Protein AF-A0A098YEU3-F1 (afdb_monomer_lite)

Sequence (119 aa):
MTIARQDHPHWIPEAWAHLEQRRAERRAAGITFLPDWCVRQDRRAAAARPSPRTLHVEVGRFSAWLDGPDITALLDAVGITERLRDHGRWMVPADRADDVMSWAEWRERRIVTCADVDR

Foldseek 3Di:
DDDDCVVCVVDDPVVVVVVVVVVVVCVVVVNDDDDPVVVVVVVVVVPDDPDAWAWEWEAEDFKIWIDTPPVVVLCVVLVPPAWDQDPNIIMGTNVCVVSSQCCCCPVVVHHYHYHYDHD

Structure (mmCIF, N/CA/C/O backbone):
data_AF-A0A098YEU3-F1
#
_entry.id   AF-A0A098YEU3-F1
#
loop_
_atom_site.group_PDB
_atom_site.id
_atom_site.type_symbol
_atom_site.label_atom_id
_atom_site.label_alt_id
_atom_site.label_comp_id
_atom_site.label_asym_id
_atom_site.label_entity_id
_atom_site.label_seq_id
_atom_site.pdbx_PDB_ins_code
_atom_site.Cartn_x
_atom_site.Cartn_y
_atom_site.Cartn_z
_atom_site.occupancy
_atom_site.B_iso_or_equiv
_atom_site.auth_seq_id
_atom_site.auth_comp_id
_atom_site.auth_asym_id
_atom_site.auth_atom_id
_atom_site.pdbx_PDB_model_num
ATOM 1 N N . MET A 1 1 ? 23.600 8.289 -28.397 1.00 52.72 1 MET A N 1
ATOM 2 C CA . MET A 1 1 ? 24.826 7.540 -28.726 1.00 52.72 1 MET A CA 1
ATOM 3 C C . MET A 1 1 ? 25.941 8.566 -28.830 1.00 52.72 1 MET A C 1
ATOM 5 O O . MET A 1 1 ? 25.843 9.460 -29.663 1.00 52.72 1 MET A O 1
ATOM 9 N N . THR A 1 2 ? 26.897 8.550 -27.904 1.00 66.12 2 THR A N 1
ATOM 10 C CA . THR A 1 2 ? 27.941 9.582 -27.823 1.00 66.12 2 THR A CA 1
ATOM 11 C C . THR A 1 2 ? 29.130 9.117 -28.651 1.00 66.12 2 THR A C 1
ATOM 13 O O . THR A 1 2 ? 29.872 8.253 -28.214 1.00 66.12 2 THR A O 1
ATOM 16 N N . ILE A 1 3 ? 29.267 9.643 -29.870 1.00 76.69 3 ILE A N 1
ATOM 17 C CA . ILE A 1 3 ? 30.380 9.322 -30.778 1.00 76.69 3 ILE A CA 1
ATOM 18 C C . ILE A 1 3 ? 31.689 9.818 -30.145 1.00 76.69 3 ILE A C 1
ATOM 20 O O . ILE A 1 3 ? 31.819 11.025 -29.904 1.00 76.69 3 ILE A O 1
ATOM 24 N N . ALA A 1 4 ? 32.636 8.926 -29.855 1.00 80.06 4 ALA A N 1
ATOM 25 C CA . ALA A 1 4 ? 33.903 9.283 -29.225 1.00 80.06 4 ALA A CA 1
ATOM 26 C C . ALA A 1 4 ? 35.060 9.295 -30.236 1.00 80.06 4 ALA A C 1
ATOM 28 O O . ALA A 1 4 ? 35.050 8.561 -31.223 1.00 80.06 4 ALA A O 1
ATOM 29 N N . ARG A 1 5 ? 36.057 10.161 -30.008 1.00 78.00 5 ARG A N 1
ATOM 30 C CA . ARG A 1 5 ? 37.149 10.394 -30.970 1.00 78.00 5 ARG A CA 1
ATOM 31 C C . ARG A 1 5 ? 38.022 9.169 -31.193 1.00 78.00 5 ARG A C 1
ATOM 33 O O . ARG A 1 5 ? 38.422 8.896 -32.320 1.00 78.00 5 ARG A O 1
ATOM 40 N N . GLN A 1 6 ? 38.239 8.411 -30.129 1.00 83.31 6 GLN A N 1
ATOM 41 C CA . GLN A 1 6 ? 38.965 7.150 -30.145 1.00 83.31 6 GLN A CA 1
ATOM 42 C C . GLN A 1 6 ? 38.297 6.066 -31.008 1.00 83.31 6 GLN A C 1
ATOM 44 O O . GLN A 1 6 ? 39.003 5.221 -31.549 1.00 83.31 6 GLN A O 1
ATOM 49 N N . ASP A 1 7 ? 36.974 6.120 -31.194 1.00 83.44 7 ASP A N 1
ATOM 50 C CA . ASP A 1 7 ? 36.223 5.100 -31.93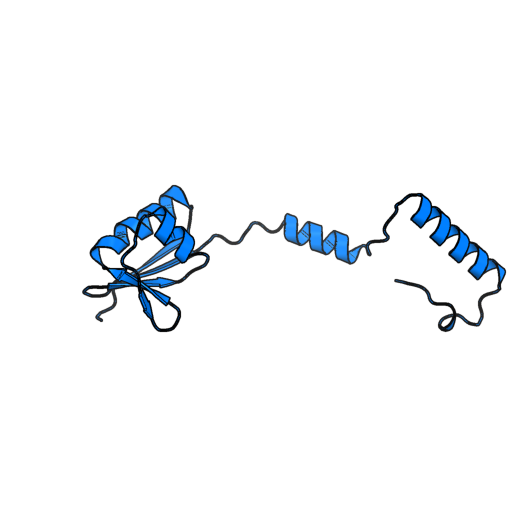9 1.00 83.44 7 ASP A CA 1
ATOM 51 C C . ASP A 1 7 ? 36.245 5.359 -33.458 1.00 83.44 7 ASP A C 1
ATOM 53 O O . ASP A 1 7 ? 35.904 4.482 -34.253 1.00 83.44 7 ASP A O 1
ATOM 57 N N . HIS A 1 8 ? 36.669 6.558 -33.885 1.00 80.94 8 HIS A N 1
ATOM 58 C CA . HIS A 1 8 ? 36.717 6.958 -35.296 1.00 80.94 8 HIS A CA 1
ATOM 59 C C . HIS A 1 8 ? 38.022 7.706 -35.645 1.00 80.94 8 HIS A C 1
ATOM 61 O O . HIS A 1 8 ? 37.997 8.886 -36.006 1.00 80.94 8 HIS A O 1
ATOM 67 N N . PRO A 1 9 ? 39.185 7.025 -35.586 1.00 81.62 9 PRO A N 1
ATOM 68 C CA . PRO A 1 9 ? 40.494 7.645 -35.827 1.00 81.62 9 PRO A CA 1
ATOM 69 C C . PRO A 1 9 ? 40.724 8.061 -37.288 1.00 81.62 9 PRO A C 1
ATOM 71 O O . PRO A 1 9 ? 41.600 8.871 -37.567 1.00 81.62 9 PRO A O 1
ATOM 74 N N . HIS A 1 10 ? 39.936 7.520 -38.221 1.00 86.12 10 HIS A N 1
ATOM 75 C CA . HIS A 1 10 ? 40.015 7.800 -39.658 1.00 86.12 10 HIS A CA 1
ATOM 76 C C . HIS A 1 10 ? 39.281 9.086 -40.072 1.00 86.12 10 HIS A C 1
ATOM 78 O O . HIS A 1 10 ? 39.295 9.452 -41.244 1.00 86.12 10 HIS A O 1
ATOM 84 N N . TRP A 1 11 ? 38.596 9.759 -39.144 1.00 85.94 11 TRP A N 1
ATOM 85 C CA . TRP A 1 11 ? 37.879 10.995 -39.444 1.00 85.94 11 TRP A CA 1
ATOM 86 C C . TRP A 1 11 ? 38.833 12.181 -39.491 1.00 85.94 11 TRP A C 1
ATOM 88 O O . TRP A 1 11 ? 39.669 12.363 -38.605 1.00 85.94 11 TRP A O 1
ATOM 98 N N . ILE A 1 12 ? 38.658 13.015 -40.514 1.00 88.56 12 ILE A N 1
ATOM 99 C CA . ILE A 1 12 ? 39.449 14.228 -40.698 1.00 88.56 12 ILE A CA 1
ATOM 100 C C . ILE A 1 12 ? 39.183 15.249 -39.572 1.00 88.56 12 ILE A C 1
ATOM 102 O O . ILE A 1 12 ? 38.076 15.278 -39.017 1.00 88.56 12 ILE A O 1
ATOM 106 N N . PRO A 1 13 ? 40.169 16.088 -39.204 1.00 87.12 13 PRO A N 1
ATOM 107 C CA . PRO A 1 13 ? 40.042 17.056 -38.110 1.00 87.12 13 PRO A CA 1
ATOM 108 C C . PRO A 1 13 ? 38.823 17.984 -38.216 1.00 87.12 13 PRO A C 1
ATOM 110 O O . PRO A 1 13 ? 38.200 18.303 -37.203 1.00 87.12 13 PRO A O 1
ATOM 113 N N . GLU A 1 14 ? 38.434 18.370 -39.429 1.00 89.88 14 GLU A N 1
ATOM 114 C CA . GLU A 1 14 ? 37.298 19.251 -39.706 1.00 89.88 14 GLU A CA 1
ATOM 115 C C . GLU A 1 14 ? 35.966 18.616 -39.287 1.00 89.88 14 GLU A C 1
ATOM 117 O O . GLU A 1 14 ? 35.082 19.299 -38.767 1.00 89.88 14 GLU A O 1
ATOM 122 N N . ALA A 1 15 ? 35.830 17.295 -39.443 1.00 84.56 15 ALA A N 1
ATOM 123 C CA . ALA A 1 15 ? 34.640 16.564 -39.015 1.00 84.56 15 ALA A CA 1
ATOM 124 C C . ALA A 1 15 ? 34.493 16.581 -37.483 1.00 84.56 15 ALA A C 1
ATOM 126 O O . ALA A 1 15 ? 33.382 16.709 -36.960 1.00 84.56 15 ALA A O 1
ATOM 127 N N . TRP A 1 16 ? 35.613 16.516 -36.756 1.00 86.25 16 TRP A N 1
ATOM 128 C CA . TRP A 1 16 ? 35.626 16.639 -35.298 1.00 86.25 16 TRP A CA 1
ATOM 129 C C . TRP A 1 16 ? 35.297 18.052 -34.834 1.00 86.25 16 TRP A C 1
ATOM 131 O O . TRP A 1 16 ? 34.440 18.209 -33.964 1.00 86.25 16 TRP A O 1
ATOM 141 N N . ALA A 1 17 ? 35.903 19.064 -35.456 1.00 87.31 17 ALA A N 1
ATOM 142 C CA . ALA A 1 17 ? 35.613 20.465 -35.160 1.00 87.31 17 ALA A CA 1
ATOM 143 C C . ALA A 1 17 ? 34.124 20.784 -35.378 1.00 87.31 17 ALA A C 1
ATOM 145 O O . ALA A 1 17 ? 33.478 21.387 -34.519 1.00 87.31 17 ALA A O 1
ATOM 146 N N . HIS A 1 18 ? 33.545 20.289 -36.476 1.00 87.94 18 HIS A N 1
ATOM 147 C CA . HIS A 1 18 ? 32.120 20.437 -36.759 1.00 87.94 18 HIS A CA 1
ATOM 148 C C . HIS A 1 18 ? 31.236 19.780 -35.683 1.00 87.94 18 HIS A C 1
ATOM 150 O O . HIS A 1 18 ? 30.264 20.378 -35.214 1.00 87.94 18 HIS A O 1
ATOM 156 N N . LEU A 1 19 ? 31.567 18.561 -35.244 1.00 84.62 19 LEU A N 1
ATOM 157 C CA . LEU A 1 19 ? 30.826 17.885 -34.175 1.00 84.62 19 LEU A CA 1
ATOM 158 C C . LEU A 1 19 ? 30.931 18.604 -32.826 1.00 84.62 19 LEU A C 1
ATOM 160 O O . LEU A 1 19 ? 29.939 18.681 -32.096 1.00 84.62 19 LEU A O 1
ATOM 164 N N . GLU A 1 20 ? 32.113 19.105 -32.475 1.00 86.50 20 GLU A N 1
ATOM 165 C CA . GLU A 1 20 ? 32.343 19.859 -31.241 1.00 86.50 20 GLU A CA 1
ATOM 166 C C . GLU A 1 20 ? 31.556 21.168 -31.236 1.00 86.50 20 GLU A C 1
ATOM 168 O O . GLU A 1 20 ? 30.855 21.450 -30.257 1.00 86.50 20 GLU A O 1
ATOM 173 N N . GLN A 1 21 ? 31.568 21.901 -32.353 1.00 89.12 21 GLN A N 1
ATOM 174 C CA . GLN A 1 21 ? 30.762 23.104 -32.539 1.00 89.12 21 GLN A CA 1
ATOM 175 C C . GLN A 1 21 ? 29.267 22.801 -32.364 1.00 89.12 21 GLN A C 1
ATOM 177 O O . GLN A 1 21 ? 28.596 23.433 -31.549 1.00 89.12 21 GLN A O 1
ATOM 182 N N . ARG A 1 22 ? 28.750 21.755 -33.020 1.00 85.81 22 ARG A N 1
ATOM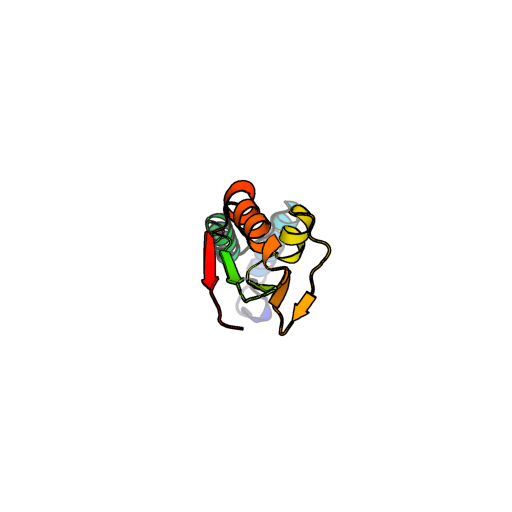 183 C CA . ARG A 1 22 ? 27.340 21.340 -32.891 1.00 85.81 22 ARG A CA 1
ATOM 184 C C . ARG A 1 22 ? 26.968 20.935 -31.464 1.00 85.81 22 ARG A C 1
ATOM 186 O O . ARG A 1 22 ? 25.837 21.158 -31.029 1.00 85.81 22 ARG A O 1
ATOM 193 N N . ARG A 1 23 ? 27.892 20.331 -30.708 1.00 84.94 23 ARG A N 1
ATOM 194 C CA . ARG A 1 23 ? 27.694 20.017 -29.279 1.00 84.94 23 ARG A CA 1
ATOM 195 C C . ARG A 1 23 ? 27.692 21.274 -28.413 1.00 84.94 23 ARG A C 1
ATOM 197 O O . ARG A 1 23 ? 26.946 21.319 -27.438 1.00 84.94 23 ARG A O 1
ATOM 204 N N . ALA A 1 24 ? 28.530 22.260 -28.723 1.00 84.44 24 ALA A N 1
ATOM 205 C CA . ALA A 1 24 ? 28.568 23.540 -28.020 1.00 84.44 24 ALA A CA 1
ATOM 206 C C . ALA A 1 24 ? 27.283 24.346 -28.258 1.00 84.44 24 ALA A C 1
ATOM 208 O O . ALA A 1 24 ? 26.650 24.758 -27.291 1.00 84.44 24 ALA A O 1
ATOM 209 N N . GLU A 1 25 ? 26.837 24.463 -29.511 1.00 88.12 25 GLU A N 1
ATOM 210 C CA . GLU A 1 25 ? 25.579 25.125 -29.888 1.00 88.12 25 GLU A CA 1
ATOM 211 C C . GLU A 1 25 ? 24.370 24.508 -29.175 1.00 88.12 25 GLU A C 1
ATOM 213 O O . GLU A 1 25 ? 23.544 25.217 -28.608 1.00 88.12 25 GLU A O 1
ATOM 218 N N . ARG A 1 26 ? 24.284 23.173 -29.133 1.00 81.00 26 ARG A N 1
ATOM 219 C CA . ARG A 1 26 ? 23.193 22.473 -28.435 1.00 81.00 26 ARG A CA 1
ATOM 220 C C . ARG A 1 26 ? 23.208 22.706 -26.929 1.00 81.00 26 ARG A C 1
ATOM 222 O O . ARG A 1 26 ? 22.146 22.910 -26.352 1.00 81.00 26 ARG A O 1
ATOM 229 N N . ARG A 1 27 ? 24.391 22.693 -26.301 1.00 81.19 27 ARG A N 1
ATOM 230 C CA . ARG A 1 27 ? 24.535 23.020 -24.874 1.00 81.19 27 ARG A CA 1
ATOM 231 C C . ARG A 1 27 ? 24.117 24.462 -24.593 1.00 81.19 27 ARG A C 1
ATOM 233 O O . ARG A 1 27 ? 23.365 24.681 -23.653 1.00 81.19 27 ARG A O 1
ATOM 240 N N . ALA A 1 28 ? 24.548 25.412 -25.425 1.00 85.69 28 ALA A N 1
ATOM 241 C CA . ALA A 1 28 ? 24.158 26.818 -25.314 1.00 85.69 28 ALA A CA 1
ATOM 242 C C . ALA A 1 28 ? 22.641 27.016 -25.485 1.00 85.69 28 ALA A C 1
ATOM 244 O O . ALA A 1 28 ? 22.047 27.838 -24.798 1.00 85.69 28 ALA A O 1
ATOM 245 N N . ALA A 1 29 ? 22.007 26.214 -26.342 1.00 83.44 29 ALA A N 1
ATOM 246 C CA . ALA A 1 29 ? 20.560 26.195 -26.534 1.00 83.44 29 ALA A CA 1
ATOM 247 C C . ALA A 1 29 ? 19.787 25.387 -25.466 1.00 83.44 29 ALA A C 1
ATOM 249 O O . ALA A 1 29 ? 18.570 25.260 -25.572 1.00 83.44 29 ALA A O 1
ATOM 250 N N . GLY A 1 30 ? 20.461 24.796 -24.469 1.00 80.31 30 GLY A N 1
ATOM 251 C CA . GLY A 1 30 ? 19.823 23.967 -23.437 1.00 80.31 30 GLY A CA 1
ATOM 252 C C . GLY A 1 30 ? 19.225 22.650 -23.954 1.00 80.31 30 GLY A C 1
ATOM 253 O O . GLY A 1 30 ? 18.395 22.038 -23.286 1.00 80.31 30 GLY A O 1
ATOM 254 N N . ILE A 1 31 ? 19.622 22.198 -25.148 1.00 78.81 31 ILE A N 1
ATOM 255 C CA . ILE A 1 31 ? 19.082 20.992 -25.781 1.00 78.81 31 ILE A CA 1
ATOM 256 C C . ILE A 1 31 ? 19.800 19.765 -25.212 1.00 78.81 31 ILE A C 1
ATOM 258 O O . ILE A 1 31 ? 20.883 19.382 -25.666 1.00 78.81 31 ILE A O 1
ATOM 262 N N . THR A 1 32 ? 19.174 19.114 -24.232 1.00 70.56 32 THR A N 1
ATOM 263 C CA . THR A 1 32 ? 19.613 17.809 -23.726 1.00 70.56 32 THR A CA 1
ATOM 264 C C . THR A 1 32 ? 19.274 16.728 -24.748 1.00 70.56 32 THR A C 1
ATOM 266 O O . THR A 1 32 ? 18.107 16.488 -25.056 1.00 70.56 32 THR A O 1
ATOM 269 N N . PHE A 1 33 ? 20.289 16.047 -25.285 1.00 69.50 33 PHE A N 1
ATOM 270 C CA . PHE A 1 33 ? 20.069 14.863 -26.114 1.00 69.50 33 PHE A CA 1
ATOM 271 C C . PHE A 1 33 ? 19.593 13.710 -25.222 1.00 69.50 33 PHE A C 1
ATOM 273 O O . PHE A 1 33 ? 20.403 13.017 -24.609 1.00 69.50 33 PHE A O 1
ATOM 280 N N . LEU A 1 34 ? 18.281 13.500 -25.159 1.00 66.81 34 LEU A N 1
ATOM 281 C CA . LEU A 1 34 ? 17.705 12.243 -24.699 1.00 66.81 34 LEU A CA 1
ATOM 282 C C . LEU A 1 34 ? 17.628 11.289 -25.896 1.00 66.81 34 LEU A C 1
ATOM 284 O O . LEU A 1 34 ? 17.035 11.646 -26.913 1.00 66.81 34 LEU A O 1
ATOM 288 N N . PRO A 1 35 ? 18.224 10.088 -25.819 1.00 72.75 35 PRO A N 1
ATOM 289 C CA . PRO A 1 35 ? 18.013 9.069 -26.834 1.00 72.75 35 PRO A CA 1
ATOM 290 C C . PRO A 1 35 ? 16.518 8.789 -27.041 1.00 72.75 35 PRO A C 1
ATOM 292 O O . PRO A 1 35 ? 15.767 8.682 -26.072 1.00 72.75 35 PRO A O 1
ATOM 295 N N . ASP A 1 36 ? 16.099 8.564 -28.287 1.00 74.44 36 ASP A N 1
ATOM 296 C CA . ASP A 1 36 ? 14.695 8.281 -28.633 1.00 74.44 36 ASP A CA 1
ATOM 297 C C . ASP A 1 36 ? 14.087 7.097 -27.869 1.00 74.44 36 ASP A C 1
ATOM 299 O O . ASP A 1 36 ? 12.867 6.987 -27.741 1.00 74.44 36 ASP A O 1
ATOM 303 N N . TRP A 1 37 ? 14.912 6.161 -27.392 1.00 73.12 37 TRP A N 1
ATOM 304 C CA . TRP A 1 37 ? 14.434 5.047 -26.577 1.00 73.12 37 TRP A CA 1
ATOM 305 C C . TRP A 1 37 ? 14.021 5.489 -25.165 1.00 73.12 37 TRP A C 1
ATOM 307 O O . TRP A 1 37 ? 13.027 4.966 -24.671 1.00 73.12 37 TRP A O 1
ATOM 317 N N . CYS A 1 38 ? 14.687 6.484 -24.562 1.00 78.62 38 CYS A N 1
ATOM 318 C CA . CYS A 1 38 ? 14.293 7.043 -23.263 1.00 78.62 38 CYS A CA 1
ATOM 319 C C . CYS A 1 38 ? 12.924 7.721 -23.374 1.00 78.62 38 CYS A C 1
ATOM 321 O O . CYS A 1 38 ? 12.005 7.388 -22.636 1.00 78.62 38 CYS A O 1
ATOM 323 N N . VAL A 1 39 ? 12.738 8.569 -24.392 1.00 77.44 39 VAL A N 1
ATOM 324 C CA . VAL A 1 39 ? 11.460 9.261 -24.638 1.00 77.44 39 VAL A CA 1
ATOM 325 C C . VAL A 1 39 ? 10.321 8.268 -24.904 1.00 77.44 39 VAL A C 1
ATOM 327 O O . VAL A 1 39 ? 9.193 8.463 -24.451 1.00 77.44 39 VAL A O 1
ATOM 330 N N . ARG A 1 40 ? 10.594 7.174 -25.630 1.00 79.38 40 ARG A N 1
ATOM 331 C CA . ARG A 1 40 ? 9.614 6.096 -25.847 1.00 79.38 40 ARG A CA 1
ATOM 332 C C . ARG A 1 40 ? 9.282 5.340 -24.563 1.00 79.38 40 ARG A C 1
ATOM 334 O O . ARG A 1 40 ? 8.118 5.001 -24.366 1.00 79.38 40 ARG A O 1
ATOM 341 N N . GLN A 1 41 ? 10.273 5.073 -23.717 1.00 77.69 41 GLN A N 1
ATOM 342 C CA . GLN A 1 41 ? 10.073 4.407 -22.434 1.00 77.69 41 GLN A CA 1
ATOM 343 C C . GLN A 1 41 ? 9.229 5.271 -21.491 1.00 77.69 41 GLN A C 1
ATOM 345 O O . GLN A 1 41 ? 8.256 4.763 -20.941 1.00 77.69 41 GLN A O 1
ATOM 350 N N . ASP A 1 42 ? 9.509 6.571 -21.406 1.00 78.31 42 ASP A N 1
ATOM 351 C CA . ASP A 1 42 ? 8.732 7.517 -20.597 1.00 78.31 42 ASP A CA 1
ATOM 352 C C . ASP A 1 42 ? 7.291 7.636 -21.094 1.00 78.31 42 ASP A C 1
ATOM 354 O O . ASP A 1 42 ? 6.352 7.552 -20.308 1.00 78.31 42 ASP A O 1
ATOM 358 N N . ARG A 1 43 ? 7.082 7.740 -22.415 1.00 78.69 43 ARG A N 1
ATOM 359 C CA . ARG A 1 43 ? 5.728 7.724 -22.996 1.00 78.69 43 ARG A CA 1
ATOM 360 C C . ARG A 1 43 ? 4.991 6.427 -22.694 1.00 78.69 43 ARG A C 1
ATOM 362 O O . ARG A 1 43 ? 3.797 6.466 -22.427 1.00 78.69 43 ARG A O 1
ATOM 369 N N . ARG A 1 44 ? 5.676 5.281 -22.737 1.00 77.19 44 ARG A N 1
ATOM 370 C CA . ARG A 1 44 ? 5.076 3.981 -22.416 1.00 77.19 44 ARG A CA 1
ATOM 371 C C . ARG A 1 44 ? 4.735 3.870 -20.931 1.00 77.19 44 ARG A C 1
ATOM 373 O O . ARG A 1 44 ? 3.677 3.342 -20.618 1.00 77.19 44 ARG A O 1
ATOM 380 N N . ALA A 1 45 ? 5.587 4.384 -20.047 1.00 72.38 45 ALA A N 1
ATOM 381 C CA . ALA A 1 45 ? 5.324 4.451 -18.613 1.00 72.38 45 ALA A CA 1
ATOM 382 C C . ALA A 1 45 ? 4.154 5.398 -18.296 1.00 72.38 45 ALA A C 1
ATOM 384 O O . ALA A 1 45 ? 3.273 5.035 -17.528 1.00 72.38 45 ALA A O 1
ATOM 385 N N . ALA A 1 46 ? 4.086 6.561 -18.948 1.00 71.31 46 ALA A N 1
ATOM 386 C CA . ALA A 1 46 ? 2.985 7.513 -18.800 1.00 71.31 46 ALA A CA 1
ATOM 387 C C . ALA A 1 46 ? 1.661 7.008 -19.407 1.00 71.31 46 ALA A C 1
ATOM 389 O O . ALA A 1 46 ? 0.587 7.336 -18.911 1.00 71.31 46 ALA A O 1
ATOM 390 N N . ALA A 1 47 ? 1.726 6.214 -20.482 1.00 74.50 47 ALA A N 1
ATOM 391 C CA . ALA A 1 47 ? 0.560 5.596 -21.116 1.00 74.50 47 ALA A CA 1
ATOM 392 C C . ALA A 1 47 ? 0.123 4.288 -20.438 1.00 74.50 47 ALA A C 1
ATOM 394 O O . ALA A 1 47 ? -0.982 3.802 -20.697 1.00 74.50 47 ALA A O 1
ATOM 395 N N . ALA A 1 48 ? 0.969 3.697 -19.589 1.00 69.88 48 ALA A N 1
ATOM 396 C CA . ALA A 1 48 ? 0.580 2.559 -18.781 1.00 69.88 48 ALA A CA 1
ATOM 397 C C . ALA A 1 48 ? -0.463 3.041 -17.773 1.00 69.88 48 ALA A C 1
ATOM 399 O O . ALA A 1 48 ? -0.179 3.853 -16.893 1.00 69.88 48 ALA A O 1
ATOM 400 N N . ARG A 1 49 ? -1.696 2.542 -17.905 1.00 61.84 49 ARG A N 1
ATOM 401 C CA . ARG A 1 49 ? -2.681 2.702 -16.836 1.00 61.84 49 ARG A CA 1
ATOM 402 C C . ARG A 1 49 ? -2.059 2.120 -15.564 1.00 61.84 49 ARG A C 1
ATOM 404 O O . ARG A 1 49 ? -1.533 1.005 -15.645 1.00 61.84 49 ARG A O 1
ATOM 411 N N . PRO A 1 50 ? -2.094 2.833 -14.425 1.00 65.62 50 PRO A N 1
ATOM 412 C CA . PRO A 1 50 ? -1.650 2.247 -13.172 1.00 65.62 50 PRO A CA 1
ATOM 413 C C . PRO A 1 50 ? -2.410 0.935 -12.980 1.00 65.62 50 PRO A C 1
ATOM 415 O O . PRO A 1 50 ? -3.629 0.887 -13.175 1.00 65.62 50 PRO A O 1
ATOM 418 N N . SER A 1 51 ? -1.684 -0.142 -12.674 1.00 66.75 51 SER A N 1
ATOM 419 C CA . SER A 1 51 ? -2.312 -1.414 -12.332 1.00 66.75 51 SER A CA 1
ATOM 420 C C . SER A 1 51 ? -3.317 -1.162 -11.206 1.00 66.75 51 SER A C 1
ATOM 422 O O . SER A 1 51 ? -2.983 -0.419 -10.275 1.00 66.75 51 SER A O 1
ATOM 424 N N . PRO A 1 52 ? -4.533 -1.733 -11.273 1.00 73.69 52 PRO A N 1
ATOM 425 C CA . PRO A 1 52 ? -5.507 -1.550 -10.210 1.00 73.69 52 PRO A CA 1
ATOM 426 C C . PRO A 1 52 ? -4.879 -1.994 -8.890 1.00 73.69 52 PRO A C 1
ATOM 428 O O . PRO A 1 52 ? -4.301 -3.077 -8.801 1.00 73.69 52 PRO A O 1
ATOM 431 N N . ARG A 1 53 ? -4.947 -1.130 -7.874 1.00 88.25 53 ARG A N 1
ATOM 432 C CA . ARG A 1 53 ? -4.490 -1.478 -6.529 1.00 88.25 53 ARG A CA 1
ATOM 433 C C . ARG A 1 53 ? -5.382 -2.601 -6.012 1.00 88.25 53 ARG A C 1
ATOM 435 O O . ARG A 1 53 ? -6.604 -2.477 -6.051 1.00 88.25 53 ARG A O 1
ATOM 442 N N . THR A 1 54 ? -4.783 -3.689 -5.556 1.00 94.50 54 THR A N 1
ATOM 443 C CA . THR A 1 54 ? -5.508 -4.821 -4.982 1.00 94.50 54 THR A CA 1
ATOM 444 C C . THR A 1 54 ? -5.396 -4.798 -3.460 1.00 94.50 54 THR A C 1
ATOM 446 O O . THR A 1 54 ? -4.453 -4.235 -2.902 1.00 94.50 54 THR A O 1
ATOM 449 N N . LEU A 1 55 ? -6.377 -5.374 -2.779 1.00 96.25 55 LEU A N 1
ATOM 450 C CA . LEU A 1 55 ? -6.314 -5.694 -1.359 1.00 96.25 55 LEU A CA 1
ATOM 451 C C . LEU A 1 55 ? 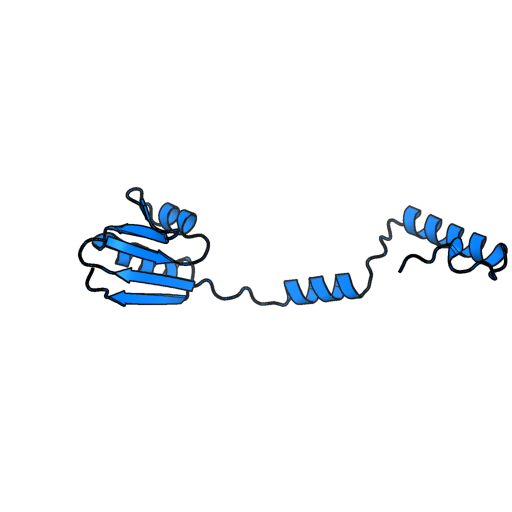-6.763 -7.144 -1.203 1.00 96.25 55 LEU A C 1
ATOM 453 O O . LEU A 1 55 ? -7.855 -7.505 -1.639 1.00 96.25 55 LEU A O 1
ATOM 457 N N . HIS A 1 56 ? -5.923 -7.967 -0.594 1.00 96.44 56 HIS A N 1
ATOM 458 C CA . HIS A 1 56 ? -6.282 -9.318 -0.202 1.00 96.44 56 HIS A CA 1
ATOM 459 C C . HIS A 1 56 ? -6.443 -9.386 1.313 1.00 96.44 56 HIS A C 1
ATOM 461 O O . HIS A 1 56 ? -5.559 -8.946 2.051 1.00 96.44 56 HIS A O 1
ATOM 467 N N . VAL A 1 57 ? -7.578 -9.918 1.756 1.00 96.75 57 VAL A N 1
ATOM 468 C CA . VAL A 1 57 ? -7.947 -10.048 3.162 1.00 96.75 57 VAL A CA 1
ATOM 469 C C . VAL A 1 57 ? -8.195 -11.518 3.470 1.00 96.75 57 VAL A C 1
ATOM 471 O O . VAL A 1 57 ? -9.021 -12.161 2.831 1.00 96.75 57 VAL A O 1
ATOM 474 N N . GLU A 1 58 ? -7.479 -12.046 4.454 1.00 97.25 58 GLU A N 1
ATOM 475 C CA . GLU A 1 58 ? -7.795 -13.335 5.072 1.00 97.25 58 GLU A CA 1
ATOM 476 C C . GLU A 1 58 ? -8.449 -13.059 6.419 1.00 97.25 58 GLU A C 1
ATOM 478 O O . GLU A 1 58 ? -7.817 -12.428 7.262 1.00 97.25 58 GLU A O 1
ATOM 483 N N . VAL A 1 59 ? -9.685 -13.506 6.627 1.00 96.44 59 VAL A N 1
ATOM 484 C CA . VAL A 1 59 ? -10.413 -13.317 7.888 1.00 96.44 59 VAL A CA 1
ATOM 485 C C . VAL A 1 59 ? -10.356 -14.617 8.682 1.00 96.44 59 VAL A C 1
ATOM 487 O O . VAL A 1 59 ? -10.895 -15.637 8.263 1.00 96.44 59 VAL A O 1
ATOM 490 N N . GLY A 1 60 ? -9.640 -14.592 9.805 1.00 94.06 60 GLY A N 1
ATOM 491 C CA . GLY A 1 60 ? -9.627 -15.668 10.793 1.00 94.06 60 GLY A CA 1
ATOM 492 C C . GLY A 1 60 ? -10.633 -15.431 11.908 1.00 94.06 60 GLY A C 1
ATOM 493 O O . GLY A 1 60 ? -11.460 -14.520 11.853 1.00 94.06 60 GLY A O 1
ATOM 494 N N . ARG A 1 61 ? -10.534 -16.226 12.977 1.00 93.44 61 ARG A N 1
ATOM 495 C CA . ARG A 1 61 ? -11.528 -16.182 14.058 1.00 93.44 61 ARG A CA 1
ATOM 496 C C . ARG A 1 61 ? -11.556 -14.855 14.822 1.00 93.44 61 ARG A C 1
ATOM 498 O O . ARG A 1 61 ? -12.621 -14.415 15.247 1.00 93.44 61 ARG A O 1
ATOM 505 N N . PHE A 1 62 ? -10.389 -14.253 15.044 1.00 94.19 62 PHE A N 1
ATOM 506 C CA . PHE A 1 62 ? -10.240 -13.022 15.836 1.00 94.19 62 PHE A CA 1
ATOM 507 C C . PHE A 1 62 ? -9.431 -11.935 15.131 1.00 94.19 62 PHE A C 1
ATOM 509 O O . PHE A 1 62 ? -9.418 -10.784 15.566 1.00 94.19 62 PHE A O 1
ATOM 516 N N . SER A 1 63 ? -8.753 -12.288 14.046 1.00 95.12 63 SER A N 1
ATOM 517 C CA . SER A 1 63 ? -7.840 -11.411 13.332 1.00 95.12 63 SER A CA 1
ATOM 518 C C . SER A 1 63 ? -8.033 -11.546 11.835 1.00 95.12 63 SER A C 1
ATOM 520 O O . SER A 1 63 ? -8.346 -12.625 11.338 1.00 95.12 63 SER A O 1
ATOM 522 N N . ALA A 1 64 ? -7.795 -10.455 11.120 1.00 96.44 64 ALA A N 1
ATOM 523 C CA . ALA A 1 64 ? -7.728 -10.430 9.675 1.00 96.44 64 ALA A CA 1
ATOM 524 C C . ALA A 1 64 ? -6.330 -10.017 9.209 1.00 96.44 64 ALA A C 1
ATOM 526 O O . ALA A 1 64 ? -5.737 -9.077 9.745 1.00 96.44 64 ALA A O 1
ATOM 527 N N . TRP A 1 65 ? -5.810 -10.707 8.196 1.00 96.88 65 TRP A N 1
ATOM 528 C CA . TRP A 1 65 ? -4.516 -10.426 7.580 1.00 96.88 65 TRP A CA 1
ATOM 529 C C . TRP A 1 65 ? -4.699 -9.730 6.243 1.00 96.88 65 TRP A C 1
ATOM 531 O O . TRP A 1 65 ? -5.465 -10.168 5.390 1.00 96.88 65 TRP A O 1
ATOM 541 N N . LEU A 1 66 ? -3.929 -8.671 6.042 1.00 96.31 66 LEU A N 1
ATOM 542 C CA . LEU A 1 66 ? -4.018 -7.766 4.912 1.00 96.31 66 LEU A CA 1
ATOM 543 C C . LEU A 1 66 ? -2.747 -7.866 4.075 1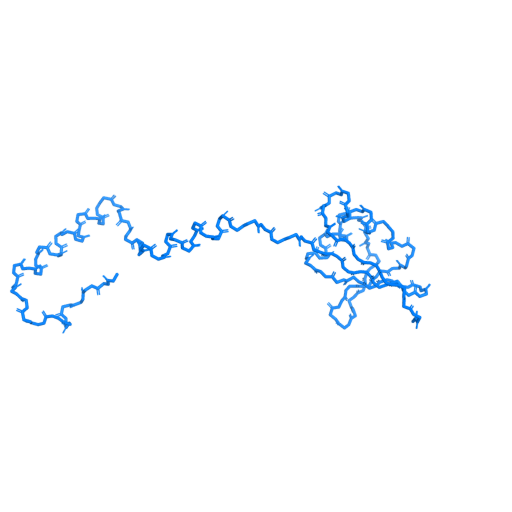.00 96.31 66 LEU A C 1
ATOM 545 O O . LEU A 1 66 ? -1.630 -7.770 4.598 1.00 96.31 66 LEU A O 1
ATOM 549 N N . ASP A 1 67 ? -2.932 -8.021 2.770 1.00 95.00 67 ASP A N 1
ATOM 550 C CA . ASP A 1 67 ? -1.861 -8.005 1.782 1.00 95.00 67 ASP A CA 1
ATOM 551 C C . ASP A 1 67 ? -2.204 -7.090 0.598 1.00 95.00 67 ASP A C 1
ATOM 553 O O . ASP A 1 67 ? -3.354 -6.988 0.164 1.00 95.00 67 ASP A O 1
ATOM 557 N N . GLY A 1 68 ? -1.193 -6.383 0.098 1.00 92.44 68 GLY A N 1
ATOM 558 C CA . GLY A 1 68 ? -1.328 -5.401 -0.972 1.00 92.44 68 GLY A CA 1
ATOM 559 C C . GLY A 1 68 ? -0.399 -4.190 -0.822 1.00 92.44 68 GLY A C 1
ATOM 560 O O . GLY A 1 68 ? 0.347 -4.062 0.151 1.00 92.44 68 GLY A O 1
ATOM 561 N N . PRO A 1 69 ? -0.417 -3.267 -1.797 1.00 91.75 69 PRO A N 1
ATOM 562 C CA . PRO A 1 69 ? 0.358 -2.034 -1.737 1.00 91.75 69 PRO A CA 1
ATOM 563 C C . PRO A 1 69 ? -0.203 -1.055 -0.696 1.00 91.75 69 PRO A C 1
ATOM 565 O O . PRO A 1 69 ? -1.411 -0.983 -0.472 1.00 91.75 69 PRO A O 1
ATOM 568 N N . ASP A 1 70 ? 0.675 -0.247 -0.098 1.00 92.31 70 ASP A N 1
ATOM 569 C CA . ASP A 1 70 ? 0.318 0.914 0.733 1.00 92.31 70 ASP A CA 1
ATOM 570 C C . ASP A 1 70 ? -0.663 0.617 1.892 1.00 92.31 70 ASP A C 1
ATOM 572 O O . ASP A 1 70 ? -1.497 1.454 2.241 1.00 92.31 70 ASP A O 1
ATOM 576 N N . ILE A 1 71 ? -0.590 -0.573 2.503 1.00 94.38 71 ILE A N 1
ATOM 577 C CA . ILE A 1 71 ? -1.517 -0.988 3.576 1.00 94.38 71 ILE A CA 1
ATOM 578 C C . ILE A 1 71 ? -1.425 -0.085 4.807 1.00 94.38 71 ILE A C 1
ATOM 580 O O . ILE A 1 71 ? -2.444 0.224 5.410 1.00 94.38 71 ILE A O 1
ATOM 584 N N . THR A 1 72 ? -0.231 0.391 5.169 1.00 94.88 72 THR A N 1
ATOM 585 C CA . THR A 1 72 ? -0.077 1.307 6.309 1.00 94.88 72 THR A CA 1
ATOM 586 C C . THR A 1 72 ? -0.902 2.580 6.113 1.00 94.88 72 THR A C 1
ATOM 588 O O . THR A 1 72 ? -1.641 2.967 7.011 1.00 94.88 72 THR A O 1
ATOM 591 N N . ALA A 1 73 ? -0.834 3.181 4.919 1.00 93.75 73 ALA A N 1
ATOM 592 C CA . ALA A 1 73 ? -1.585 4.390 4.591 1.00 93.75 73 ALA A CA 1
ATOM 593 C C . ALA A 1 73 ? -3.099 4.133 4.561 1.00 93.75 73 ALA A C 1
ATOM 595 O O . ALA A 1 73 ? -3.865 4.963 5.043 1.00 93.75 73 ALA A O 1
ATOM 596 N N . LEU A 1 74 ? -3.520 2.969 4.053 1.00 95.06 74 LEU A N 1
ATOM 597 C CA . LEU A 1 74 ? -4.917 2.533 4.105 1.00 95.06 74 LEU A CA 1
ATOM 598 C C . LEU A 1 74 ? -5.408 2.438 5.557 1.00 95.06 74 LEU A C 1
ATOM 600 O O . LEU A 1 74 ? -6.432 3.013 5.905 1.00 95.06 74 LEU A O 1
ATOM 604 N N . LEU A 1 75 ? -4.657 1.753 6.420 1.00 96.12 75 LEU A N 1
ATOM 605 C CA . LEU A 1 75 ? -5.007 1.587 7.831 1.00 96.12 75 LEU A CA 1
ATOM 606 C C . LEU A 1 75 ? -5.033 2.921 8.587 1.00 96.12 75 LEU A C 1
ATOM 608 O O . LEU A 1 75 ? -5.919 3.131 9.412 1.00 96.12 75 LEU A O 1
ATOM 612 N N . ASP A 1 76 ? -4.107 3.833 8.279 1.00 96.25 76 ASP A N 1
ATOM 613 C CA . ASP A 1 76 ? -4.108 5.191 8.836 1.00 96.25 76 ASP A CA 1
ATOM 614 C C . ASP A 1 76 ? -5.344 5.982 8.385 1.00 96.25 76 ASP A C 1
ATOM 616 O O . ASP A 1 76 ? -5.957 6.675 9.194 1.00 96.25 76 ASP A O 1
ATOM 620 N N . ALA A 1 77 ? -5.757 5.843 7.120 1.00 94.25 77 ALA A N 1
ATOM 621 C CA . ALA A 1 77 ? -6.943 6.509 6.582 1.00 94.25 77 ALA A CA 1
ATOM 622 C C . ALA A 1 77 ? -8.254 5.993 7.201 1.00 94.25 77 ALA A C 1
ATOM 624 O O . ALA A 1 77 ? -9.170 6.781 7.427 1.00 94.25 77 ALA A O 1
ATOM 625 N N . VAL A 1 78 ? -8.326 4.694 7.513 1.00 95.00 78 VAL A N 1
ATOM 626 C CA . VAL A 1 78 ? -9.458 4.072 8.229 1.00 95.00 78 VAL A CA 1
ATOM 627 C C . VAL A 1 78 ? -9.430 4.405 9.731 1.00 95.00 78 VAL A C 1
ATOM 629 O O . VAL A 1 78 ? -10.440 4.270 10.418 1.00 95.00 78 VAL A O 1
ATOM 632 N N . GLY A 1 79 ? -8.290 4.861 10.259 1.00 95.31 79 GLY A N 1
ATOM 633 C CA . GLY A 1 79 ? -8.114 5.167 11.679 1.00 95.31 79 GLY A CA 1
ATOM 634 C C . GLY A 1 79 ? -7.870 3.931 12.550 1.00 95.31 79 GLY A C 1
ATOM 635 O O . GLY A 1 79 ? -8.202 3.941 13.733 1.00 95.31 79 GLY A O 1
ATOM 636 N N . ILE A 1 80 ? -7.308 2.856 11.989 1.00 93.69 80 ILE A N 1
ATOM 637 C CA . ILE A 1 80 ? -6.974 1.642 12.745 1.00 93.69 80 ILE A CA 1
ATOM 638 C C . ILE A 1 80 ? -5.584 1.786 13.359 1.00 93.69 80 ILE A C 1
ATOM 640 O O . ILE A 1 80 ? -4.559 1.713 12.676 1.00 93.69 80 ILE A O 1
ATOM 644 N N . THR A 1 81 ? -5.564 1.957 14.677 1.00 91.81 81 THR A N 1
ATOM 645 C CA . THR A 1 81 ? -4.353 2.023 15.505 1.00 91.81 81 THR A CA 1
ATOM 646 C C . THR A 1 81 ? -3.920 0.644 16.002 1.00 91.81 81 THR A C 1
ATOM 648 O O . THR A 1 81 ? -2.725 0.378 16.127 1.00 91.81 81 THR A O 1
ATOM 651 N N . GLU A 1 82 ? -4.880 -0.249 16.236 1.00 91.12 82 GLU A N 1
ATOM 652 C CA . GLU A 1 82 ? -4.660 -1.634 16.650 1.00 91.12 82 GLU A CA 1
ATOM 653 C C . GLU A 1 82 ? -4.277 -2.492 15.439 1.00 91.12 82 GLU A C 1
ATOM 655 O O . GLU A 1 82 ? -5.110 -3.134 14.802 1.00 91.12 82 GLU A O 1
ATOM 660 N N . ARG A 1 83 ? -2.991 -2.458 15.082 1.00 92.62 83 ARG A N 1
ATOM 661 C CA . 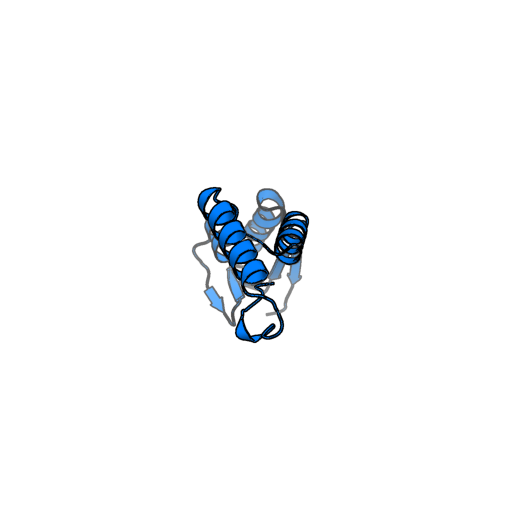ARG A 1 83 ? -2.426 -3.238 13.976 1.00 92.62 83 ARG A CA 1
ATOM 662 C C . ARG A 1 83 ? -1.089 -3.854 14.357 1.00 92.62 83 ARG A C 1
ATOM 664 O O . ARG A 1 83 ? -0.257 -3.218 15.000 1.00 92.62 83 ARG A O 1
ATOM 671 N N . LEU A 1 84 ? -0.863 -5.079 13.908 1.00 94.88 84 LEU A N 1
ATOM 672 C CA . LEU A 1 84 ? 0.379 -5.822 14.107 1.00 94.88 84 LEU A CA 1
ATOM 673 C C . LEU A 1 84 ? 0.985 -6.201 12.762 1.00 94.88 84 LEU A C 1
ATOM 675 O O . LEU A 1 84 ? 0.278 -6.369 11.772 1.00 94.88 84 LEU A O 1
ATOM 679 N N . ARG A 1 85 ? 2.309 -6.323 12.716 1.00 92.69 85 ARG A N 1
ATOM 680 C CA . ARG A 1 85 ? 3.010 -6.864 11.551 1.00 92.69 85 ARG A CA 1
ATOM 681 C C . ARG A 1 85 ? 3.403 -8.299 11.871 1.00 92.69 85 ARG A C 1
ATOM 683 O O . ARG A 1 85 ? 4.206 -8.504 12.776 1.00 92.69 85 ARG A O 1
ATOM 690 N N . ASP A 1 86 ? 2.865 -9.259 11.128 1.00 89.75 86 ASP A N 1
ATOM 691 C CA . ASP A 1 86 ? 3.175 -10.679 11.290 1.00 89.75 86 ASP A CA 1
ATOM 692 C C . ASP A 1 86 ? 3.553 -11.308 9.944 1.00 89.75 86 ASP A C 1
ATOM 694 O O . ASP A 1 86 ? 2.879 -11.088 8.939 1.00 89.75 86 ASP A O 1
ATOM 698 N N . HIS A 1 87 ? 4.677 -12.031 9.900 1.00 86.06 87 HIS A N 1
ATOM 699 C CA . HIS A 1 87 ? 5.218 -12.675 8.689 1.00 86.06 87 HIS A CA 1
ATOM 700 C C . HIS A 1 87 ? 5.214 -11.783 7.425 1.00 86.06 87 HIS A C 1
ATOM 702 O O . HIS A 1 87 ? 4.985 -12.239 6.308 1.00 86.06 87 HIS A O 1
ATOM 708 N N . GLY A 1 88 ? 5.462 -10.479 7.593 1.00 88.69 88 GLY A N 1
ATOM 709 C CA . GLY A 1 88 ? 5.488 -9.500 6.500 1.00 88.69 88 GLY A CA 1
ATOM 710 C C . GLY A 1 88 ? 4.127 -8.903 6.124 1.00 88.69 88 GLY A C 1
ATOM 711 O O . GLY A 1 88 ? 4.113 -7.863 5.456 1.00 88.69 88 GLY A O 1
ATOM 712 N N . ARG A 1 89 ? 3.019 -9.457 6.622 1.00 91.81 89 ARG A N 1
ATOM 713 C CA . ARG A 1 89 ? 1.645 -8.973 6.418 1.00 91.81 89 ARG A CA 1
ATOM 714 C C . ARG A 1 89 ? 1.195 -8.094 7.578 1.00 91.81 89 ARG A C 1
ATOM 716 O O . ARG A 1 89 ? 1.749 -8.151 8.676 1.00 91.81 89 ARG A O 1
ATOM 723 N N . TRP A 1 90 ? 0.205 -7.248 7.321 1.00 95.75 90 TRP A N 1
ATOM 724 C CA . TRP A 1 90 ? -0.452 -6.494 8.384 1.00 95.75 90 TRP A CA 1
ATOM 725 C C . TRP A 1 90 ? -1.622 -7.296 8.928 1.00 95.75 90 TRP A C 1
ATOM 727 O O . TRP A 1 90 ? -2.334 -7.935 8.165 1.00 95.75 90 TRP A O 1
ATOM 737 N N . MET A 1 91 ? -1.818 -7.248 10.234 1.00 96.62 91 MET A N 1
ATOM 738 C CA . MET A 1 91 ? -2.885 -7.929 10.945 1.00 96.62 91 MET A CA 1
ATOM 739 C C . MET A 1 91 ? -3.702 -6.897 11.717 1.00 96.62 91 MET A C 1
ATOM 741 O O . MET A 1 91 ? -3.128 -6.013 12.358 1.00 96.62 91 MET A O 1
ATOM 745 N N . VAL A 1 92 ? -5.023 -7.016 11.651 1.00 96.62 92 VAL A N 1
ATOM 746 C CA . VAL A 1 92 ? -5.997 -6.188 12.377 1.00 96.62 92 VAL A CA 1
ATOM 747 C C . VAL A 1 92 ? -7.019 -7.087 13.080 1.00 96.62 92 VAL A C 1
ATOM 749 O O . VAL A 1 92 ? -7.154 -8.248 12.691 1.00 96.62 92 VAL A O 1
ATOM 752 N N . PRO A 1 93 ? -7.744 -6.601 14.097 1.00 96.12 93 PRO A N 1
ATOM 753 C CA . PRO A 1 93 ? -8.891 -7.317 14.652 1.00 96.12 93 PRO A CA 1
ATOM 754 C C . PRO A 1 93 ? -9.940 -7.641 13.573 1.00 96.12 93 PRO A C 1
ATOM 756 O O . PRO A 1 93 ? -10.177 -6.833 12.671 1.00 96.12 93 PRO A O 1
ATOM 759 N N . ALA A 1 94 ? -10.545 -8.833 13.630 1.00 95.25 94 ALA A N 1
ATOM 760 C CA . ALA A 1 94 ? -11.473 -9.305 12.593 1.00 95.25 94 ALA A CA 1
ATOM 761 C C . ALA A 1 94 ? -12.723 -8.417 12.444 1.00 95.25 94 ALA A C 1
ATOM 763 O O . ALA A 1 94 ? -13.201 -8.209 11.334 1.00 95.25 94 ALA A O 1
ATOM 764 N N . ASP A 1 95 ? -13.207 -7.825 13.534 1.00 95.50 95 ASP A N 1
ATOM 765 C CA . ASP A 1 95 ? -14.328 -6.876 13.547 1.00 95.50 95 ASP A CA 1
ATOM 766 C C . ASP A 1 95 ? -14.020 -5.555 12.820 1.00 95.50 95 ASP A C 1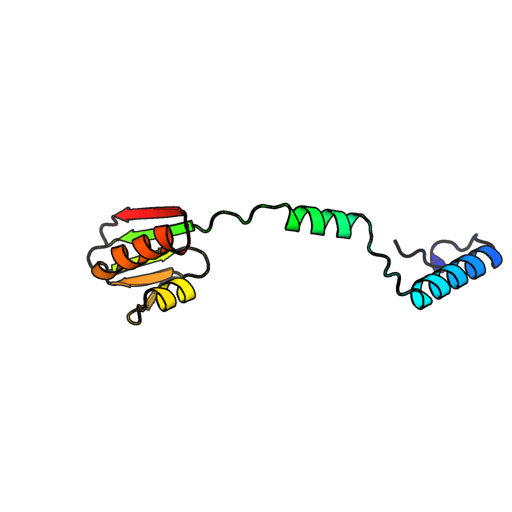
ATOM 768 O O . ASP A 1 95 ? -14.933 -4.829 12.433 1.00 95.50 95 ASP A O 1
ATOM 772 N N . ARG A 1 96 ? -12.738 -5.246 12.590 1.00 96.00 96 ARG A N 1
ATOM 773 C CA . ARG A 1 96 ? -12.291 -4.085 11.807 1.00 96.00 96 ARG A CA 1
ATOM 774 C C . ARG A 1 96 ? -12.078 -4.411 10.327 1.00 96.00 96 ARG A C 1
ATOM 776 O O . ARG A 1 96 ? -11.838 -3.493 9.543 1.00 96.00 96 ARG A O 1
ATOM 783 N N . ALA A 1 97 ? -12.140 -5.683 9.923 1.00 95.12 97 ALA A N 1
ATOM 784 C CA . ALA A 1 97 ? -11.864 -6.097 8.547 1.00 95.12 97 ALA A CA 1
ATOM 785 C C . ALA A 1 97 ? -12.852 -5.475 7.547 1.00 95.12 97 ALA A C 1
ATOM 787 O O . ALA A 1 97 ? -12.429 -4.968 6.506 1.00 95.12 97 ALA A O 1
ATOM 788 N N . ASP A 1 98 ? -14.141 -5.434 7.893 1.00 96.12 98 ASP A N 1
ATOM 789 C CA . ASP A 1 98 ? -15.194 -4.851 7.052 1.00 96.12 98 ASP A CA 1
ATOM 790 C C . ASP A 1 98 ? -14.990 -3.353 6.807 1.00 96.12 98 ASP A C 1
ATOM 792 O O . ASP A 1 98 ? -15.181 -2.883 5.682 1.00 96.12 98 ASP A O 1
ATOM 796 N N . ASP A 1 99 ? -14.530 -2.607 7.815 1.00 96.12 99 ASP A N 1
ATOM 797 C CA . ASP A 1 99 ? -14.217 -1.180 7.676 1.00 96.12 99 ASP A CA 1
ATOM 798 C C . ASP A 1 99 ? -13.067 -0.966 6.681 1.00 96.12 99 ASP A C 1
ATOM 800 O O . ASP A 1 99 ? -13.133 -0.088 5.814 1.00 96.12 99 ASP A O 1
ATOM 804 N N . VAL A 1 100 ? -12.021 -1.799 6.760 1.00 96.38 100 VAL A N 1
ATOM 805 C CA . VAL A 1 100 ? -10.875 -1.747 5.839 1.00 96.38 100 VAL A CA 1
ATOM 806 C C . VAL A 1 100 ? -11.296 -2.094 4.419 1.00 96.38 100 VAL A C 1
ATOM 808 O O . VAL A 1 100 ? -10.935 -1.374 3.485 1.00 96.38 100 VAL A O 1
ATOM 811 N N . MET A 1 101 ? -12.053 -3.180 4.246 1.00 97.00 101 MET A N 1
ATOM 812 C CA . MET A 1 101 ? -12.536 -3.621 2.938 1.00 97.00 101 MET A CA 1
ATOM 813 C C . MET A 1 101 ? -13.435 -2.560 2.302 1.00 97.00 101 MET A C 1
ATOM 815 O O . MET A 1 101 ? -13.200 -2.162 1.159 1.00 97.00 101 MET A O 1
ATOM 819 N N . SER A 1 102 ? -14.388 -2.026 3.068 1.00 96.25 102 SER A N 1
ATOM 820 C CA . SER A 1 102 ? -15.308 -0.984 2.610 1.00 96.25 102 SER A CA 1
ATOM 821 C C . SER A 1 102 ? -14.563 0.284 2.200 1.00 96.25 102 SER A C 1
ATOM 823 O O . SER A 1 102 ? -14.819 0.846 1.134 1.00 96.25 102 SER A O 1
ATOM 825 N N . TRP A 1 103 ? -13.598 0.735 3.002 1.00 96.56 103 TRP A N 1
ATOM 826 C CA . TRP A 1 103 ? -12.799 1.908 2.654 1.00 96.56 103 TRP A CA 1
ATOM 827 C C . TRP A 1 103 ? -11.950 1.674 1.401 1.00 96.56 103 TRP A C 1
ATOM 829 O O . TRP A 1 103 ? -11.914 2.517 0.499 1.00 96.56 103 TRP A O 1
ATOM 839 N N . ALA A 1 104 ? -11.285 0.521 1.316 1.00 95.38 104 ALA A N 1
ATOM 840 C CA . ALA A 1 104 ? -10.456 0.154 0.177 1.00 95.38 104 ALA A CA 1
ATOM 841 C C . ALA A 1 104 ? -11.258 0.126 -1.134 1.00 95.38 104 ALA A C 1
ATOM 843 O O . ALA A 1 104 ? -10.801 0.666 -2.145 1.00 95.38 104 ALA A O 1
ATOM 844 N N . GLU A 1 105 ? -12.458 -0.450 -1.116 1.00 94.69 105 GLU A N 1
ATOM 845 C CA . GLU A 1 105 ? -13.328 -0.545 -2.287 1.00 94.69 105 GLU A CA 1
ATOM 846 C C . GLU A 1 105 ? -13.922 0.819 -2.670 1.00 94.69 105 GLU A C 1
ATOM 848 O O . GLU A 1 105 ? -13.766 1.283 -3.804 1.00 94.69 105 GLU A O 1
ATOM 853 N N . TRP A 1 106 ? -14.564 1.508 -1.724 1.00 93.31 106 TRP A N 1
ATOM 854 C CA . TRP A 1 106 ? -15.342 2.708 -2.033 1.00 93.31 106 TRP A CA 1
ATOM 855 C C . TRP A 1 106 ? -14.489 3.961 -2.169 1.00 93.31 106 TRP A C 1
ATOM 857 O O . TRP A 1 106 ? -14.725 4.776 -3.067 1.00 93.31 106 TRP A O 1
ATOM 867 N N . ARG A 1 107 ? -13.496 4.134 -1.292 1.00 92.25 107 ARG A N 1
ATOM 868 C CA . ARG A 1 107 ? -12.690 5.356 -1.248 1.00 92.25 107 ARG A CA 1
ATOM 869 C C . ARG A 1 107 ? -11.463 5.266 -2.139 1.00 92.25 107 ARG A C 1
ATOM 871 O O . ARG A 1 107 ? -11.162 6.227 -2.845 1.00 92.25 107 ARG A O 1
ATOM 878 N N . GLU A 1 108 ? -10.779 4.127 -2.122 1.00 90.56 108 GLU A N 1
ATOM 879 C CA . GLU A 1 108 ? -9.541 3.926 -2.880 1.00 90.56 108 GLU A CA 1
ATOM 880 C C . GLU A 1 108 ? -9.727 3.175 -4.203 1.00 90.56 108 GLU A C 1
ATOM 882 O O . GLU A 1 108 ? -8.771 3.069 -4.975 1.00 90.56 108 GLU A O 1
ATOM 887 N N . ARG A 1 109 ? -10.949 2.704 -4.500 1.00 92.38 109 ARG A N 1
ATOM 888 C CA . ARG A 1 109 ? -11.287 1.990 -5.744 1.00 92.38 109 ARG A CA 1
ATOM 889 C C . ARG A 1 109 ? -10.388 0.768 -5.965 1.00 92.38 109 ARG A C 1
ATOM 891 O O . ARG A 1 109 ? -10.041 0.449 -7.105 1.00 92.38 109 ARG A O 1
ATOM 898 N N . ARG A 1 110 ? -9.981 0.112 -4.873 1.00 93.69 110 ARG A N 1
ATOM 899 C CA . ARG A 1 110 ? -9.170 -1.107 -4.911 1.00 93.69 110 ARG A CA 1
ATOM 900 C C . ARG A 1 110 ? -10.028 -2.303 -5.307 1.00 93.69 110 ARG A C 1
ATOM 902 O O . ARG A 1 110 ? -11.212 -2.356 -4.996 1.00 93.69 110 ARG A O 1
ATOM 909 N N . ILE A 1 111 ? -9.406 -3.287 -5.949 1.00 94.38 111 ILE A N 1
ATOM 910 C CA . ILE A 1 111 ? -10.010 -4.612 -6.125 1.00 94.38 111 ILE A CA 1
ATOM 911 C C . ILE A 1 111 ? -9.776 -5.389 -4.831 1.00 94.38 111 ILE A C 1
ATOM 913 O O . ILE A 1 111 ? -8.632 -5.726 -4.517 1.00 94.38 111 ILE A O 1
ATOM 917 N N . VAL A 1 112 ? -10.845 -5.644 -4.081 1.00 96.12 112 VAL A N 1
ATOM 918 C CA . VAL A 1 112 ? -10.790 -6.361 -2.804 1.00 96.12 112 VAL A CA 1
ATOM 919 C C . VAL A 1 112 ? -11.099 -7.840 -3.028 1.00 96.12 112 VAL A C 1
ATOM 921 O O . VAL A 1 112 ? -12.028 -8.191 -3.750 1.00 96.12 112 VAL A O 1
ATOM 924 N N . THR A 1 113 ? -10.308 -8.713 -2.413 1.00 96.75 113 THR A N 1
ATOM 925 C CA . THR A 1 113 ? -10.559 -10.157 -2.348 1.00 96.75 113 THR A CA 1
ATOM 926 C C . THR A 1 113 ? -10.540 -10.587 -0.891 1.00 96.75 113 THR A C 1
ATOM 928 O O . THR A 1 113 ? -9.652 -10.170 -0.150 1.00 96.75 113 THR A O 1
ATOM 931 N N . CYS A 1 114 ? -11.512 -11.402 -0.490 1.00 96.31 114 CYS A N 1
ATOM 932 C CA . CYS A 1 114 ? -11.659 -11.889 0.876 1.00 96.31 114 CYS A CA 1
ATOM 933 C C . CYS A 1 114 ? -11.687 -13.422 0.883 1.00 96.31 114 CYS A C 1
ATOM 935 O O . CYS A 1 114 ? -12.292 -14.028 -0.006 1.00 96.31 114 CYS A O 1
ATOM 937 N N . ALA A 1 115 ? -11.023 -14.031 1.861 1.00 95.56 115 ALA A N 1
ATOM 938 C CA . ALA A 1 115 ? -11.063 -15.462 2.121 1.00 95.56 115 ALA A CA 1
ATOM 939 C C . ALA A 1 115 ? -11.220 -15.716 3.624 1.00 95.56 115 ALA A C 1
ATOM 941 O O . ALA A 1 115 ? -10.428 -15.215 4.422 1.00 95.56 115 ALA A O 1
ATOM 942 N N . ASP A 1 116 ? -12.199 -16.535 3.996 1.00 92.00 116 ASP A N 1
ATOM 943 C CA . ASP A 1 116 ? -12.299 -17.052 5.359 1.00 92.00 116 ASP A CA 1
ATOM 944 C C . ASP A 1 116 ? -11.232 -18.130 5.570 1.00 92.00 116 ASP A C 1
ATOM 946 O O . ASP A 1 116 ? -11.094 -19.060 4.767 1.00 92.00 116 ASP A O 1
ATOM 950 N N . VAL A 1 117 ? -10.464 -18.007 6.651 1.00 91.62 117 VAL A N 1
ATOM 951 C CA . VAL A 1 117 ? -9.426 -18.969 7.029 1.00 91.62 117 VAL A CA 1
ATOM 952 C C . VAL A 1 117 ? -9.719 -19.522 8.416 1.00 91.62 117 VAL A C 1
ATOM 954 O O . VAL A 1 117 ? -9.961 -18.778 9.359 1.00 91.62 117 VAL A O 1
ATOM 957 N N . ASP A 1 118 ? -9.681 -20.845 8.557 1.00 80.88 118 ASP A N 1
ATOM 958 C CA . ASP A 1 118 ? -9.885 -21.505 9.850 1.00 80.88 118 ASP A CA 1
ATOM 959 C C . ASP A 1 118 ? -8.572 -21.450 10.652 1.00 80.88 118 ASP A C 1
ATOM 961 O O . ASP A 1 118 ? -7.755 -22.377 10.633 1.00 80.88 118 ASP A O 1
ATOM 965 N N . ARG A 1 119 ? -8.297 -20.276 11.231 1.00 64.25 119 ARG A N 1
ATOM 966 C CA . ARG A 1 119 ? -7.096 -19.950 12.012 1.00 64.25 119 ARG A CA 1
ATOM 967 C C . ARG A 1 119 ? -7.435 -19.101 13.232 1.00 64.25 119 ARG A C 1
ATOM 969 O O . ARG A 1 119 ? -8.338 -18.231 13.139 1.00 64.25 119 ARG A O 1
#

pLDDT: mean 87.13, std 9.73, range [52.72, 97.25]

Radius of gyration: 27.43 Å; chains: 1; bounding box: 56×48×57 Å

Secondary structure (DSSP, 8-state):
----GGG-TTS-HHHHHHHHHHHHHHHHTT-----HHHHHHHHHHHHSPPPPPEEEEEE-SSEEEEESTTHHHHHHHHT----EEETTEEEEEGGGHHHHHHHHHHTT--EEEEEE---

Organism: NCBI:txid1522368